Protein AF-A0A5D4KAA2-F1 (afdb_monomer_lite)

Radius of gyration: 16.51 Å; chains: 1; bounding box: 36×28×51 Å

Organism: NCBI:txid218284

Sequence (119 aa):
MGLIKYNIHLFVFFFALSFLFYGQIWALPVFLKPILFILMIIGFVFSAVAGGLYIKEISTKEAKTSKSIWIIAFMLITMSTIFYEPIETALMVVILAVSGLYLLSSIFSLLKKEEVSTQ

Structure (mmCIF, N/CA/C/O backbone):
data_AF-A0A5D4KAA2-F1
#
_entry.id   AF-A0A5D4KAA2-F1
#
loop_
_atom_site.group_PDB
_atom_site.id
_atom_site.type_symbol
_atom_site.label_atom_id
_atom_site.label_alt_id
_atom_site.label_comp_id
_atom_site.label_asym_id
_atom_site.label_entity_id
_atom_site.label_seq_id
_atom_site.pdbx_PDB_ins_code
_atom_site.Cartn_x
_atom_site.Cartn_y
_atom_site.Cartn_z
_atom_site.occupancy
_atom_site.B_iso_or_equiv
_atom_site.auth_seq_id
_atom_site.auth_comp_id
_atom_site.auth_asym_id
_atom_site.auth_atom_id
_atom_site.pdbx_PDB_model_num
ATOM 1 N N . MET A 1 1 ? -9.767 -11.896 14.674 1.00 79.12 1 MET A N 1
ATOM 2 C CA . MET A 1 1 ? -9.740 -12.394 13.276 1.00 79.12 1 MET A CA 1
ATOM 3 C C . MET A 1 1 ? -9.793 -11.251 12.255 1.00 79.12 1 MET A C 1
ATOM 5 O O . MET A 1 1 ? -8.959 -11.246 11.357 1.00 79.12 1 MET A O 1
ATOM 9 N N . GLY A 1 2 ? -10.706 -10.274 12.400 1.00 85.69 2 GLY A N 1
ATOM 10 C CA . GLY A 1 2 ? -10.870 -9.152 11.456 1.00 85.69 2 GLY A CA 1
ATOM 11 C C . GLY A 1 2 ? -9.596 -8.338 11.187 1.00 85.69 2 GLY A C 1
ATOM 12 O O . GLY A 1 2 ? -9.271 -8.085 10.032 1.00 85.69 2 GLY A O 1
ATOM 13 N N . LEU A 1 3 ? -8.797 -8.039 12.222 1.00 87.56 3 LEU A N 1
ATOM 14 C CA . LEU A 1 3 ? -7.528 -7.304 12.075 1.00 87.56 3 LEU A CA 1
ATOM 15 C C . LEU A 1 3 ? -6.500 -8.030 11.194 1.00 87.56 3 LEU A C 1
ATOM 17 O O . LEU A 1 3 ? -5.810 -7.392 10.400 1.00 87.56 3 LEU A O 1
ATOM 21 N N . ILE A 1 4 ? -6.406 -9.357 11.314 1.00 90.00 4 ILE A N 1
ATOM 22 C CA . ILE A 1 4 ? -5.495 -10.175 10.500 1.00 90.00 4 ILE A CA 1
ATOM 23 C C . ILE A 1 4 ? -5.954 -10.143 9.042 1.00 90.00 4 ILE A C 1
ATOM 25 O O . ILE A 1 4 ? -5.154 -9.851 8.161 1.00 90.00 4 ILE A O 1
ATOM 29 N N . LYS A 1 5 ? -7.252 -10.368 8.791 1.00 89.25 5 LYS A N 1
ATOM 30 C CA . LYS A 1 5 ? -7.826 -10.298 7.438 1.00 89.25 5 LYS A CA 1
ATOM 31 C C . LYS A 1 5 ? -7.591 -8.923 6.810 1.00 89.25 5 LYS A C 1
ATOM 33 O O . LYS A 1 5 ? -7.115 -8.838 5.684 1.00 89.25 5 LYS A O 1
ATOM 38 N N . TYR A 1 6 ? -7.833 -7.851 7.562 1.00 91.50 6 TYR A N 1
ATOM 39 C CA . TYR A 1 6 ? -7.573 -6.486 7.114 1.00 91.50 6 TYR A CA 1
ATOM 40 C C . TYR A 1 6 ? -6.096 -6.255 6.759 1.00 91.50 6 TYR A C 1
ATOM 42 O O . TYR A 1 6 ? -5.802 -5.693 5.708 1.00 91.50 6 TYR A O 1
ATOM 50 N N . ASN A 1 7 ? -5.158 -6.743 7.578 1.00 91.81 7 ASN A N 1
ATOM 51 C CA . ASN A 1 7 ? -3.727 -6.624 7.291 1.00 91.81 7 ASN A CA 1
ATOM 52 C C . ASN A 1 7 ? -3.275 -7.461 6.087 1.00 91.81 7 ASN A C 1
ATOM 54 O O . ASN A 1 7 ? -2.426 -6.998 5.334 1.00 91.81 7 ASN A O 1
ATOM 58 N N . ILE A 1 8 ? -3.864 -8.637 5.850 1.00 92.56 8 ILE A N 1
ATOM 59 C CA . ILE A 1 8 ? -3.625 -9.413 4.621 1.00 92.56 8 ILE A CA 1
ATOM 60 C C . ILE A 1 8 ? -4.057 -8.601 3.395 1.00 92.56 8 ILE A C 1
ATOM 62 O O . ILE A 1 8 ? -3.337 -8.542 2.401 1.00 92.56 8 ILE A O 1
ATOM 66 N N . HIS A 1 9 ? -5.199 -7.919 3.473 1.00 91.50 9 HIS A N 1
ATOM 67 C CA . HIS A 1 9 ? -5.651 -7.045 2.395 1.00 91.50 9 HIS A CA 1
ATOM 68 C C . HIS A 1 9 ? -4.727 -5.841 2.190 1.00 91.50 9 HIS A C 1
ATOM 70 O O . HIS A 1 9 ? -4.349 -5.549 1.055 1.00 91.50 9 HIS A O 1
ATOM 76 N N . LEU A 1 10 ? -4.298 -5.175 3.262 1.00 90.75 10 LEU A N 1
ATOM 77 C CA . LEU A 1 10 ? -3.311 -4.100 3.156 1.00 90.75 10 LEU A CA 1
ATOM 78 C C . LEU A 1 10 ? -1.998 -4.599 2.540 1.00 90.75 10 LEU A C 1
ATOM 80 O O . LEU A 1 10 ? -1.476 -3.940 1.648 1.00 90.75 10 LEU A O 1
ATOM 84 N N . PHE A 1 11 ? -1.520 -5.785 2.92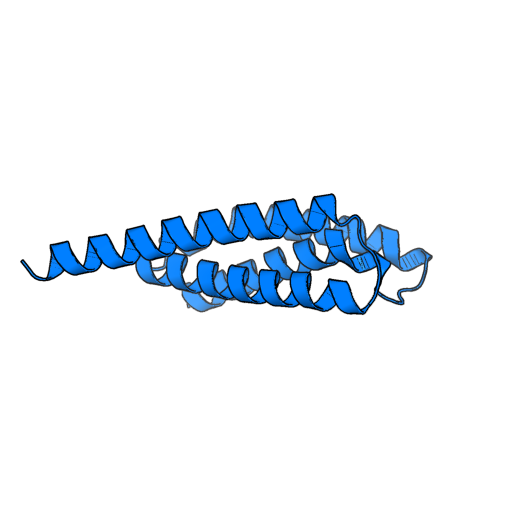2 1.00 91.69 11 PHE A N 1
ATOM 85 C CA . PHE A 1 11 ? -0.349 -6.402 2.303 1.00 91.69 11 PHE A CA 1
ATOM 86 C C . PHE A 1 11 ? -0.535 -6.576 0.792 1.00 91.69 11 PHE A C 1
ATOM 88 O O . PHE A 1 11 ? 0.285 -6.081 0.028 1.00 91.69 11 PHE A O 1
ATOM 95 N N . VAL A 1 12 ? -1.632 -7.201 0.345 1.00 91.00 12 VAL A N 1
ATOM 96 C CA . VAL A 1 12 ? -1.913 -7.389 -1.093 1.00 91.00 12 VAL A CA 1
ATOM 97 C C . VAL A 1 12 ? -2.031 -6.045 -1.816 1.00 91.00 12 VAL A C 1
ATOM 99 O O . VAL A 1 12 ? -1.506 -5.890 -2.916 1.00 91.00 12 VAL A O 1
ATOM 102 N N . PHE A 1 13 ? -2.682 -5.060 -1.193 1.00 90.69 13 PHE A N 1
ATOM 103 C CA . PHE A 1 13 ? -2.864 -3.722 -1.750 1.00 90.69 13 PHE A CA 1
ATOM 104 C C . PHE A 1 13 ? -1.523 -3.015 -1.963 1.00 90.69 13 PHE A C 1
ATOM 106 O O . PHE A 1 13 ? -1.235 -2.566 -3.070 1.00 90.69 13 PHE A O 1
ATOM 113 N N . PHE A 1 14 ? -0.689 -2.937 -0.924 1.00 89.94 14 PHE A N 1
ATOM 114 C CA . PHE A 1 14 ? 0.606 -2.264 -1.003 1.00 89.94 14 PHE A CA 1
ATOM 115 C C . PHE A 1 14 ? 1.614 -3.044 -1.840 1.00 89.94 14 PHE A C 1
ATOM 117 O O . PHE A 1 14 ? 2.392 -2.425 -2.552 1.00 89.94 14 PHE A O 1
ATOM 124 N N . PHE A 1 15 ? 1.565 -4.376 -1.833 1.00 88.88 15 PHE A N 1
ATOM 125 C CA . PHE A 1 15 ? 2.392 -5.204 -2.706 1.00 88.88 15 PHE A CA 1
ATOM 126 C C . PHE A 1 15 ? 2.063 -4.966 -4.184 1.00 88.88 15 PHE A C 1
ATOM 128 O O . PHE A 1 15 ? 2.965 -4.718 -4.982 1.00 88.88 15 PHE A O 1
ATOM 135 N N . ALA A 1 16 ? 0.775 -4.969 -4.543 1.00 88.19 16 ALA A N 1
ATOM 136 C CA . ALA A 1 16 ? 0.339 -4.656 -5.898 1.00 88.19 16 ALA A CA 1
ATOM 137 C C . ALA A 1 16 ? 0.716 -3.225 -6.297 1.00 88.19 16 ALA A C 1
ATOM 139 O O . ALA A 1 16 ? 1.224 -3.009 -7.393 1.00 88.19 16 ALA A O 1
ATOM 140 N N . LEU A 1 17 ? 0.542 -2.258 -5.393 1.00 86.69 17 LEU A N 1
ATOM 141 C CA . LEU A 1 17 ? 0.939 -0.871 -5.624 1.00 86.69 17 LEU A CA 1
ATOM 142 C C . LEU A 1 17 ? 2.451 -0.745 -5.863 1.00 86.69 17 LEU A C 1
ATOM 144 O O . LEU A 1 17 ? 2.872 -0.122 -6.833 1.00 86.69 17 LEU A O 1
ATOM 148 N N . SER A 1 18 ? 3.269 -1.387 -5.026 1.00 84.25 18 SER A N 1
ATOM 149 C CA . SER A 1 18 ? 4.720 -1.457 -5.206 1.00 84.25 18 SER A CA 1
ATOM 150 C C . SER A 1 18 ? 5.097 -2.107 -6.531 1.00 84.25 18 SER A C 1
ATOM 152 O O . SER A 1 18 ? 5.992 -1.612 -7.200 1.00 84.25 18 SER A O 1
ATOM 154 N N . PHE A 1 19 ? 4.416 -3.171 -6.956 1.00 84.44 19 PHE A N 1
ATOM 155 C CA . PHE A 1 19 ? 4.669 -3.771 -8.263 1.00 84.44 19 PHE A CA 1
ATOM 156 C C . PHE A 1 19 ? 4.303 -2.831 -9.418 1.00 84.44 19 PHE A C 1
ATOM 158 O O . PHE A 1 19 ? 5.037 -2.748 -10.397 1.00 84.44 19 PHE A O 1
ATOM 165 N N . LEU A 1 20 ? 3.191 -2.101 -9.326 1.00 81.88 20 LEU A N 1
ATOM 166 C CA . LEU A 1 20 ? 2.779 -1.174 -10.384 1.00 81.88 20 LEU A CA 1
ATOM 167 C C . LEU A 1 20 ? 3.789 -0.036 -10.583 1.00 81.88 20 LEU A C 1
ATOM 169 O O . LEU A 1 20 ? 4.024 0.364 -11.720 1.00 81.88 20 LEU A O 1
ATOM 173 N N . PHE A 1 21 ? 4.414 0.444 -9.505 1.00 78.88 21 PHE A N 1
ATOM 174 C CA . PHE A 1 21 ? 5.429 1.499 -9.579 1.00 78.88 21 PHE A CA 1
ATOM 175 C C . PHE A 1 21 ? 6.850 0.979 -9.825 1.00 78.88 21 PHE A C 1
ATOM 177 O O . PHE A 1 21 ? 7.621 1.619 -10.533 1.00 78.88 21 PHE A O 1
ATOM 184 N N . TYR A 1 22 ? 7.205 -0.174 -9.254 1.00 77.31 22 TYR A N 1
ATOM 185 C CA . TYR A 1 22 ? 8.591 -0.656 -9.164 1.00 77.31 22 TYR A CA 1
ATOM 186 C C . TYR A 1 22 ? 8.822 -2.010 -9.836 1.00 77.31 22 TYR A C 1
ATOM 188 O O . TYR A 1 22 ? 9.955 -2.478 -9.904 1.00 77.31 22 TYR A O 1
ATOM 196 N N . GLY A 1 23 ? 7.781 -2.654 -10.361 1.00 76.19 23 GLY A N 1
ATOM 197 C CA . GLY A 1 23 ? 7.867 -3.984 -10.969 1.00 76.19 23 GLY A CA 1
ATOM 198 C C . GLY A 1 23 ? 8.730 -4.032 -12.230 1.00 76.19 23 GLY A C 1
ATOM 199 O O . GLY A 1 23 ? 9.128 -5.113 -12.652 1.00 76.19 23 GLY A O 1
ATOM 200 N N . GLN A 1 24 ? 9.066 -2.879 -12.818 1.00 72.75 24 GLN A N 1
ATOM 201 C CA . GLN A 1 24 ? 10.028 -2.802 -13.921 1.00 72.75 24 GLN A CA 1
ATOM 202 C C . GLN A 1 24 ? 11.466 -3.099 -13.478 1.00 72.75 24 GLN A C 1
ATOM 204 O O . GLN A 1 24 ? 12.200 -3.723 -14.242 1.00 72.75 24 GLN A O 1
ATOM 209 N N . ILE A 1 25 ? 11.816 -2.736 -12.238 1.00 75.56 25 ILE A N 1
ATOM 210 C CA . ILE A 1 25 ? 13.123 -2.990 -11.605 1.00 75.56 25 ILE A CA 1
ATOM 211 C C . ILE A 1 25 ? 13.278 -4.485 -11.285 1.00 75.56 25 ILE A C 1
ATOM 213 O O . ILE A 1 25 ? 14.377 -5.010 -11.117 1.00 75.56 25 ILE A O 1
ATOM 217 N N . TRP A 1 26 ? 12.164 -5.213 -11.190 1.00 74.00 26 TRP A N 1
ATOM 218 C CA . TRP A 1 26 ? 12.190 -6.627 -10.860 1.00 74.00 26 TRP A CA 1
ATOM 219 C C . TRP A 1 26 ? 12.660 -7.410 -12.086 1.00 74.00 26 TRP A C 1
ATOM 221 O O . TRP A 1 26 ? 12.085 -7.301 -13.172 1.00 74.00 26 TRP A O 1
ATOM 231 N N . ALA A 1 27 ? 13.693 -8.234 -11.901 1.00 78.75 27 ALA A N 1
ATOM 232 C CA . ALA A 1 27 ? 14.294 -9.076 -12.936 1.00 78.75 27 ALA A CA 1
ATOM 233 C C . ALA A 1 27 ? 13.385 -10.263 -13.331 1.00 78.75 27 ALA A C 1
ATOM 235 O O . ALA A 1 27 ? 13.747 -11.430 -13.204 1.00 78.75 27 ALA A O 1
ATOM 236 N N . LEU A 1 28 ? 12.166 -9.963 -13.782 1.00 79.38 28 LEU A N 1
ATOM 237 C CA . LEU A 1 28 ? 11.157 -10.934 -14.190 1.00 79.38 28 LEU A CA 1
ATOM 238 C C . LEU A 1 28 ? 11.267 -11.260 -15.687 1.00 79.38 28 LEU A C 1
ATOM 240 O O . LEU A 1 28 ? 11.501 -10.351 -16.495 1.00 79.38 28 LEU A O 1
ATOM 244 N N . PRO A 1 29 ? 11.013 -12.521 -16.089 1.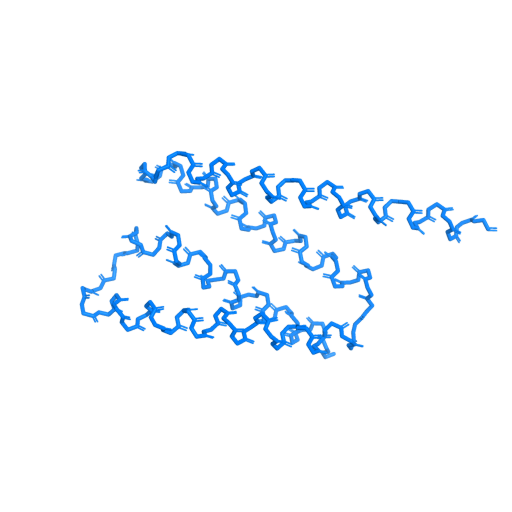00 85.69 29 PRO A N 1
ATOM 245 C CA . PRO A 1 29 ? 10.919 -12.894 -17.496 1.00 85.69 29 PRO A CA 1
ATOM 246 C C . PRO A 1 29 ? 9.892 -12.038 -18.251 1.00 85.69 29 PRO A C 1
ATOM 248 O O . PRO A 1 29 ? 8.797 -11.784 -17.748 1.00 85.69 29 PRO A O 1
ATOM 251 N N . VAL A 1 30 ? 10.217 -11.627 -19.483 1.00 85.12 30 VAL A N 1
ATOM 252 C CA . VAL A 1 30 ? 9.406 -10.680 -20.281 1.00 85.12 30 VAL A CA 1
ATOM 253 C C . VAL A 1 30 ? 7.958 -11.146 -20.453 1.00 85.12 30 VAL A C 1
ATOM 255 O O . VAL A 1 30 ? 7.038 -10.344 -20.317 1.00 85.12 30 VAL A O 1
ATOM 258 N N . PHE A 1 31 ? 7.741 -12.443 -20.680 1.00 87.44 31 PHE A N 1
ATOM 259 C CA . PHE A 1 31 ? 6.400 -13.008 -20.857 1.00 87.44 31 PHE A CA 1
ATOM 260 C C . PHE A 1 31 ? 5.550 -12.981 -19.574 1.00 87.44 31 PHE A C 1
ATOM 262 O O . PHE A 1 31 ? 4.324 -12.995 -19.647 1.00 87.44 31 PHE A O 1
ATOM 269 N N . LEU A 1 32 ? 6.183 -12.931 -18.397 1.00 85.81 32 LEU A N 1
ATOM 270 C CA . LEU A 1 32 ? 5.501 -12.956 -17.104 1.00 85.81 32 LEU A CA 1
ATOM 271 C C . LEU A 1 32 ? 5.047 -11.556 -16.666 1.00 85.81 32 LEU A C 1
ATOM 273 O O . LEU A 1 32 ? 4.063 -11.427 -15.938 1.00 85.81 32 LEU A O 1
ATOM 277 N N . LYS A 1 33 ? 5.719 -10.502 -17.149 1.00 81.25 33 LYS A N 1
ATOM 278 C CA . LYS A 1 33 ? 5.398 -9.096 -16.851 1.00 81.25 33 LYS A CA 1
ATOM 279 C C . LYS A 1 33 ? 3.928 -8.723 -17.121 1.00 81.25 33 LYS A C 1
ATOM 281 O O . LYS A 1 33 ? 3.296 -8.221 -16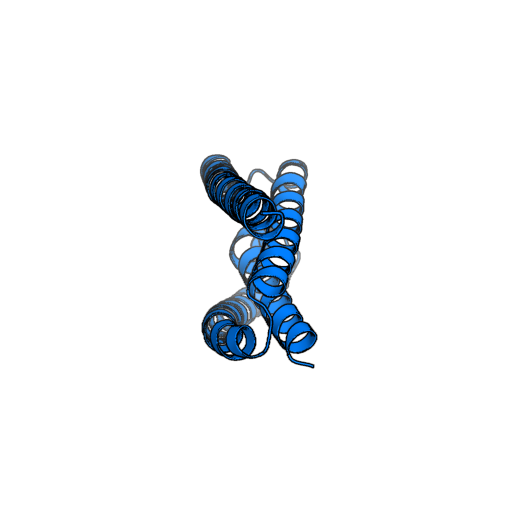.193 1.00 81.25 33 LYS A O 1
ATOM 286 N N . PRO A 1 34 ? 3.337 -8.980 -18.309 1.00 84.38 34 PRO A N 1
ATOM 287 C CA . PRO A 1 34 ? 1.939 -8.619 -18.569 1.00 84.38 34 PRO A CA 1
ATOM 288 C C . PRO A 1 34 ? 0.947 -9.426 -17.721 1.00 84.38 34 PRO A C 1
ATOM 290 O O . PRO A 1 34 ? -0.050 -8.878 -17.257 1.00 84.38 34 PRO A O 1
ATOM 293 N N . ILE A 1 35 ? 1.236 -10.706 -17.465 1.00 87.06 35 ILE A N 1
ATOM 294 C CA . ILE A 1 35 ? 0.388 -11.568 -16.629 1.00 87.06 35 ILE A CA 1
ATOM 295 C C . ILE A 1 35 ? 0.367 -11.040 -15.191 1.00 87.06 35 ILE A C 1
ATOM 297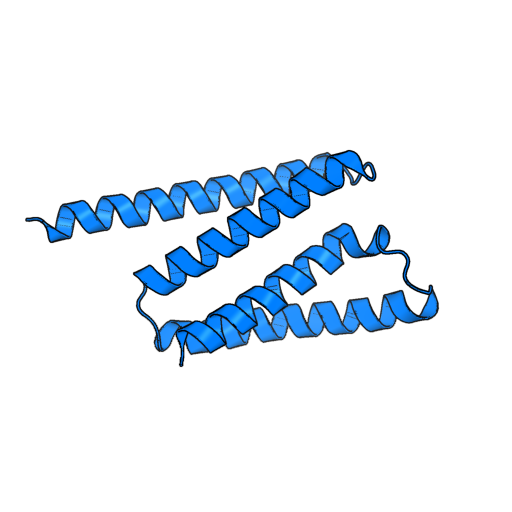 O O . ILE A 1 35 ? -0.703 -10.838 -14.618 1.00 87.06 35 ILE A O 1
ATOM 301 N N . LEU A 1 36 ? 1.542 -10.757 -14.621 1.00 85.31 36 LEU A N 1
ATOM 302 C CA . LEU A 1 36 ? 1.654 -10.199 -13.275 1.00 85.31 36 LEU A CA 1
ATOM 303 C C . LEU A 1 36 ? 1.021 -8.814 -13.180 1.00 85.31 36 LEU A C 1
ATOM 305 O O . LEU A 1 36 ? 0.329 -8.545 -12.207 1.00 85.31 36 LEU A O 1
ATOM 309 N N . PHE A 1 37 ? 1.180 -7.964 -14.192 1.00 84.56 37 PHE A N 1
ATOM 310 C CA . PHE A 1 37 ? 0.542 -6.650 -14.223 1.00 84.56 37 PHE A CA 1
ATOM 311 C C . PHE A 1 37 ? -0.985 -6.743 -14.093 1.00 84.56 37 PHE A C 1
ATOM 313 O O . PHE A 1 37 ? -1.572 -6.081 -13.238 1.00 84.56 37 PHE A O 1
ATOM 320 N N . ILE A 1 38 ? -1.623 -7.625 -14.870 1.00 88.50 38 ILE A N 1
ATOM 321 C CA . ILE A 1 38 ? -3.074 -7.856 -14.794 1.00 88.50 38 ILE A CA 1
ATOM 322 C C . ILE A 1 38 ? -3.467 -8.378 -13.407 1.00 88.50 38 ILE A C 1
ATOM 324 O O . ILE A 1 38 ? -4.400 -7.858 -12.793 1.00 88.50 38 ILE A O 1
ATOM 328 N N . LEU A 1 39 ? -2.735 -9.367 -12.882 1.00 87.62 39 LEU A N 1
ATOM 329 C CA . LEU A 1 39 ? -2.995 -9.923 -11.552 1.00 87.62 39 LEU A CA 1
ATOM 330 C C . LEU A 1 39 ? -2.864 -8.869 -10.446 1.00 87.62 39 LEU A C 1
ATOM 332 O O . LEU A 1 39 ? -3.672 -8.866 -9.519 1.00 87.62 39 LEU A O 1
ATOM 336 N N . MET A 1 40 ? -1.899 -7.953 -10.550 1.00 89.75 40 MET A N 1
ATOM 337 C CA . MET A 1 40 ? -1.712 -6.877 -9.578 1.00 89.75 40 MET A CA 1
ATOM 338 C C . MET A 1 40 ? -2.820 -5.831 -9.657 1.00 89.75 40 MET A C 1
ATOM 340 O O . MET A 1 40 ? -3.303 -5.410 -8.612 1.00 89.75 40 MET A O 1
ATOM 344 N N . ILE A 1 41 ? -3.297 -5.459 -10.849 1.00 88.12 41 ILE A N 1
ATOM 345 C CA . ILE A 1 41 ? -4.464 -4.568 -10.975 1.00 88.12 41 ILE A CA 1
ATOM 346 C C . ILE A 1 41 ? -5.695 -5.208 -10.330 1.00 88.12 41 ILE A C 1
ATOM 348 O O . ILE A 1 41 ? -6.376 -4.570 -9.525 1.00 88.12 41 ILE A O 1
ATOM 352 N N . ILE A 1 42 ? -5.968 -6.476 -10.645 1.00 87.50 42 ILE A N 1
ATOM 353 C CA . ILE A 1 42 ? -7.113 -7.201 -10.081 1.00 87.50 42 ILE A CA 1
ATOM 354 C C . ILE A 1 42 ? -6.976 -7.299 -8.559 1.00 87.50 42 ILE A C 1
ATOM 356 O O . ILE A 1 42 ? -7.921 -6.984 -7.835 1.00 87.50 42 ILE A O 1
ATOM 360 N N . GLY A 1 43 ? -5.796 -7.681 -8.066 1.00 86.69 43 GLY A N 1
ATOM 361 C CA . GLY A 1 43 ? -5.497 -7.768 -6.639 1.00 86.69 43 GLY A CA 1
ATOM 362 C C . GLY A 1 43 ? -5.644 -6.425 -5.926 1.00 86.69 43 GLY A C 1
ATOM 363 O O . GLY A 1 43 ? -6.230 -6.368 -4.848 1.00 86.69 43 GLY A O 1
ATOM 364 N N . PHE A 1 44 ? -5.190 -5.336 -6.547 1.00 86.75 44 PHE A N 1
ATOM 365 C CA . PHE A 1 44 ? -5.316 -3.979 -6.027 1.00 86.75 44 PHE A CA 1
ATOM 366 C C . PHE A 1 44 ? -6.783 -3.566 -5.877 1.00 86.75 44 PHE A C 1
ATOM 368 O O . PHE A 1 44 ? -7.204 -3.175 -4.787 1.00 86.75 44 PHE A O 1
ATOM 375 N N . VAL A 1 45 ? -7.580 -3.713 -6.941 1.00 87.62 45 VAL A N 1
ATOM 376 C CA . VAL A 1 45 ? -9.008 -3.357 -6.938 1.00 87.62 45 VAL A CA 1
ATOM 377 C C . VAL A 1 45 ? -9.776 -4.221 -5.941 1.00 87.62 45 VAL A C 1
ATOM 379 O O . VAL A 1 45 ? -10.505 -3.694 -5.099 1.00 87.62 45 VAL A O 1
ATOM 382 N N . PHE A 1 46 ? -9.580 -5.541 -5.985 1.00 88.94 46 PHE A N 1
ATOM 383 C CA . PHE A 1 46 ? -10.245 -6.463 -5.070 1.00 88.94 46 PHE A CA 1
ATOM 384 C C . PHE A 1 46 ? -9.893 -6.152 -3.617 1.00 88.94 46 PHE A C 1
ATOM 386 O O . PHE A 1 46 ? -10.777 -6.097 -2.766 1.00 88.94 46 PHE A O 1
ATOM 393 N N . SER A 1 47 ? -8.616 -5.898 -3.325 1.00 86.88 47 SER A N 1
ATOM 394 C CA . SER A 1 47 ? -8.180 -5.623 -1.963 1.00 86.88 47 SER A CA 1
ATOM 395 C C . SER A 1 47 ? -8.669 -4.273 -1.440 1.00 86.88 47 SER A C 1
ATOM 397 O O . SER A 1 47 ? -9.046 -4.173 -0.273 1.00 86.88 47 SER A O 1
ATOM 399 N N . ALA A 1 48 ? -8.750 -3.253 -2.299 1.00 82.88 48 ALA A N 1
ATOM 400 C CA . ALA A 1 48 ? -9.326 -1.960 -1.939 1.00 82.88 48 ALA A CA 1
ATOM 401 C C . ALA A 1 48 ? -10.804 -2.088 -1.526 1.00 82.88 48 ALA A C 1
ATOM 403 O O . ALA A 1 48 ? -11.222 -1.519 -0.516 1.00 82.88 48 ALA A O 1
ATOM 404 N N . VAL A 1 49 ? -11.582 -2.878 -2.274 1.00 86.56 49 VAL A N 1
ATOM 405 C CA . VAL A 1 49 ? -13.007 -3.112 -1.996 1.00 86.56 49 VAL A CA 1
ATOM 406 C C . VAL A 1 49 ? -13.190 -4.010 -0.770 1.00 86.56 49 VAL A C 1
ATOM 408 O O . VAL A 1 49 ? -13.921 -3.660 0.158 1.00 86.56 49 VAL A O 1
ATOM 411 N N . ALA A 1 50 ? -12.498 -5.149 -0.727 1.00 83.50 50 ALA A N 1
ATOM 412 C CA . ALA A 1 50 ? -12.614 -6.123 0.353 1.00 83.50 50 ALA A CA 1
ATOM 413 C C . ALA A 1 50 ? -12.089 -5.574 1.689 1.00 83.50 50 ALA A C 1
ATOM 415 O O . ALA A 1 50 ? -12.701 -5.803 2.731 1.00 83.50 50 ALA A O 1
ATOM 416 N N . GLY A 1 51 ? -11.016 -4.777 1.673 1.00 78.81 51 GLY A N 1
ATOM 417 C CA . GLY A 1 51 ? -10.489 -4.102 2.860 1.00 78.81 51 GLY A CA 1
ATOM 418 C C . GLY A 1 51 ? -11.536 -3.232 3.564 1.00 78.81 51 GLY A C 1
ATOM 419 O O . GLY A 1 51 ? -11.579 -3.199 4.794 1.00 78.81 51 GLY A O 1
ATOM 420 N N . GLY A 1 52 ? -12.442 -2.604 2.805 1.00 81.06 52 GLY A N 1
ATOM 421 C CA . GLY A 1 52 ? -13.555 -1.819 3.347 1.00 81.06 52 GLY A CA 1
ATOM 422 C C . GLY A 1 52 ? -14.591 -2.644 4.119 1.00 81.06 52 GLY A C 1
ATOM 423 O O . GLY A 1 52 ? -15.220 -2.126 5.042 1.00 81.06 52 GLY A O 1
ATOM 424 N N . LEU A 1 53 ? -14.744 -3.931 3.794 1.00 85.19 53 LEU A N 1
ATOM 425 C CA . LEU A 1 53 ? -15.638 -4.836 4.520 1.00 85.19 53 LEU A CA 1
ATOM 426 C C . LEU A 1 53 ? -15.063 -5.181 5.898 1.00 85.19 53 LEU A C 1
ATOM 428 O O . LEU A 1 53 ? -15.778 -5.099 6.894 1.00 85.19 53 LEU A O 1
ATOM 432 N N . TYR A 1 54 ? -13.760 -5.469 5.973 1.00 84.94 54 TYR A N 1
ATOM 433 C CA . TYR A 1 54 ? -13.097 -5.835 7.230 1.00 84.94 54 TYR A CA 1
ATOM 434 C C . TYR A 1 54 ? -12.867 -4.654 8.172 1.00 84.94 54 TYR A C 1
ATOM 436 O O . TYR A 1 54 ? -12.779 -4.860 9.379 1.00 84.94 54 TYR A O 1
ATOM 444 N N . ILE A 1 55 ? -12.837 -3.416 7.660 1.00 84.56 55 ILE A N 1
ATOM 445 C CA . ILE A 1 55 ? -12.799 -2.205 8.499 1.00 84.56 55 ILE A CA 1
ATOM 446 C C . ILE A 1 55 ? -13.974 -2.164 9.486 1.00 84.56 55 ILE A C 1
ATOM 448 O O . ILE A 1 55 ? -13.812 -1.652 10.588 1.00 84.56 55 ILE A O 1
ATOM 452 N N . LYS A 1 56 ? -15.139 -2.721 9.126 1.00 84.75 56 LYS A N 1
ATOM 453 C CA . LYS A 1 56 ? -16.317 -2.762 10.008 1.00 84.75 56 LYS A CA 1
ATOM 454 C C . LYS A 1 56 ? -16.163 -3.735 11.181 1.00 84.75 56 LYS A C 1
ATOM 456 O O . LYS A 1 56 ? -16.880 -3.603 12.165 1.00 84.75 56 LYS A O 1
ATOM 461 N N . GLU A 1 57 ? -15.246 -4.698 11.081 1.00 86.44 57 GLU A N 1
ATOM 462 C CA . GLU A 1 57 ? -14.979 -5.707 12.116 1.00 86.44 57 GLU A CA 1
ATOM 463 C C . GLU A 1 57 ? -13.912 -5.266 13.134 1.00 86.44 57 GLU A C 1
ATOM 465 O O . GLU A 1 57 ? -13.615 -6.011 14.067 1.00 86.44 57 GLU A O 1
ATOM 470 N N . ILE A 1 58 ? -13.292 -4.096 12.947 1.00 89.94 58 ILE A N 1
ATOM 471 C CA . ILE A 1 58 ? -12.192 -3.597 13.786 1.00 89.94 58 ILE A CA 1
ATOM 472 C C . ILE A 1 58 ? -12.456 -2.171 14.256 1.00 89.94 58 ILE A C 1
ATOM 474 O O . ILE A 1 58 ? -13.238 -1.427 13.661 1.00 89.94 58 ILE A O 1
ATOM 478 N N . SER A 1 59 ? -11.787 -1.755 15.331 1.00 88.69 59 SER A N 1
ATOM 479 C CA . SER A 1 59 ? -11.932 -0.382 15.801 1.00 88.69 59 SER A CA 1
ATOM 480 C C . SER A 1 59 ? -11.342 0.609 14.791 1.00 88.69 59 SER A C 1
ATOM 482 O O . SER A 1 59 ? -10.337 0.356 14.120 1.00 88.69 59 SER A O 1
ATOM 484 N N . THR A 1 60 ? -11.929 1.807 14.721 1.00 85.81 60 THR A N 1
ATOM 485 C CA . THR A 1 60 ? -11.402 2.891 13.871 1.00 85.81 60 THR A CA 1
ATOM 486 C C . THR A 1 60 ? -9.962 3.273 14.222 1.00 85.81 60 THR A C 1
ATOM 488 O O . THR A 1 60 ? -9.229 3.716 13.338 1.00 85.81 60 THR A O 1
ATOM 491 N N . LYS A 1 61 ? -9.539 3.088 15.484 1.00 85.75 61 LYS A N 1
ATOM 492 C CA . LYS A 1 61 ? -8.152 3.306 15.923 1.00 85.75 61 LYS A CA 1
ATOM 493 C C . LYS A 1 61 ? -7.222 2.257 15.306 1.00 85.75 61 LYS A C 1
ATOM 495 O O . LYS A 1 61 ? -6.278 2.632 14.622 1.00 85.75 61 LYS A O 1
ATOM 500 N N . GLU A 1 62 ? -7.528 0.968 15.451 1.00 88.31 62 GLU A N 1
ATOM 501 C CA . GLU A 1 62 ? -6.713 -0.129 14.899 1.00 88.31 62 GLU A CA 1
ATOM 502 C C . GLU A 1 62 ? -6.607 -0.081 13.371 1.00 88.31 62 GLU A C 1
ATOM 504 O O . GLU A 1 62 ? -5.524 -0.288 12.817 1.00 88.31 62 GLU A O 1
ATOM 509 N N . ALA A 1 63 ? -7.712 0.232 12.685 1.00 88.56 63 ALA A N 1
ATOM 510 C CA . ALA A 1 63 ? -7.740 0.357 11.230 1.00 88.56 63 ALA A CA 1
ATOM 511 C C . ALA A 1 63 ? -6.812 1.476 10.734 1.00 88.56 63 ALA A C 1
ATOM 513 O O . ALA A 1 63 ? -6.040 1.275 9.790 1.00 88.56 63 ALA A O 1
ATOM 514 N N . LYS A 1 64 ? -6.874 2.648 11.386 1.00 86.75 64 LYS A N 1
ATOM 515 C CA . LYS A 1 64 ? -6.010 3.798 11.089 1.00 86.75 64 LYS A CA 1
ATOM 516 C C . LYS A 1 64 ? -4.551 3.483 11.386 1.00 86.75 64 LYS A C 1
ATOM 518 O O . LYS A 1 64 ? -3.717 3.702 10.516 1.00 86.75 64 LYS A O 1
ATOM 523 N N . THR A 1 65 ? -4.251 2.926 12.559 1.00 88.56 65 THR A N 1
ATOM 524 C CA . THR A 1 65 ? -2.882 2.561 12.943 1.00 88.56 65 THR A CA 1
ATOM 525 C C . THR A 1 65 ? -2.279 1.562 11.961 1.00 88.56 65 THR A C 1
ATOM 527 O O . THR A 1 65 ? -1.196 1.809 11.440 1.00 88.56 65 THR A O 1
ATOM 530 N N . SER A 1 66 ? -3.002 0.486 11.628 1.00 91.44 66 SER A N 1
ATOM 531 C CA . SER A 1 66 ? -2.525 -0.517 10.663 1.00 91.44 66 SER A CA 1
ATOM 532 C C . SER A 1 66 ? -2.257 0.117 9.299 1.00 91.44 66 SER A C 1
ATOM 534 O O . SER A 1 66 ? -1.186 -0.066 8.728 1.00 91.44 66 SER A O 1
ATOM 536 N N . LYS A 1 67 ? -3.191 0.932 8.791 1.00 90.31 67 LYS A N 1
ATOM 537 C CA . LYS A 1 67 ? -3.016 1.615 7.504 1.00 90.31 67 LYS A CA 1
ATOM 538 C C . LYS A 1 67 ? -1.811 2.560 7.511 1.00 90.31 67 LYS A C 1
ATOM 540 O O . LYS A 1 67 ? -1.059 2.567 6.545 1.00 90.31 67 LYS A O 1
ATOM 545 N N . SER A 1 68 ? -1.596 3.314 8.587 1.00 90.62 68 SER A N 1
ATOM 546 C CA . SER A 1 68 ? -0.433 4.198 8.722 1.00 90.62 68 SER A CA 1
ATOM 547 C C . SER A 1 68 ? 0.887 3.427 8.744 1.00 90.62 68 SER A C 1
ATOM 549 O O . SER A 1 68 ? 1.825 3.844 8.074 1.00 90.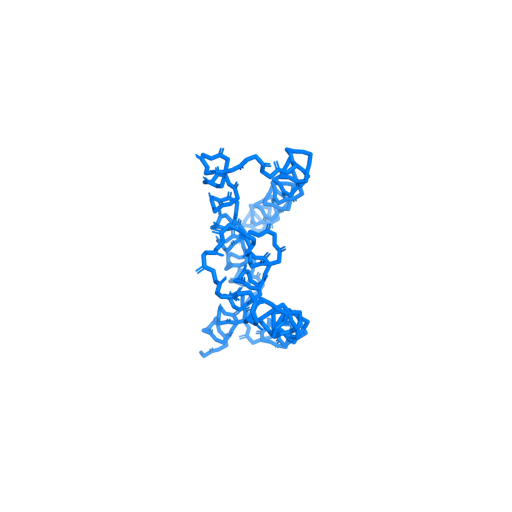62 68 SER A O 1
ATOM 551 N N . ILE A 1 69 ? 0.953 2.280 9.433 1.00 92.75 69 ILE A N 1
ATOM 552 C CA . ILE A 1 69 ? 2.142 1.407 9.431 1.00 92.75 69 ILE A CA 1
ATOM 553 C C . ILE A 1 69 ? 2.481 0.959 8.005 1.00 92.75 69 ILE A C 1
ATOM 555 O O . ILE A 1 69 ? 3.629 1.066 7.580 1.00 92.75 69 ILE A O 1
ATOM 559 N N . TRP A 1 70 ? 1.483 0.512 7.240 1.00 93.44 70 TRP A N 1
ATOM 560 C CA . TRP A 1 70 ? 1.702 0.087 5.859 1.00 93.44 70 TRP A CA 1
ATOM 561 C C . TRP A 1 70 ? 2.093 1.238 4.924 1.00 93.44 70 TRP A C 1
ATOM 563 O O . TRP A 1 70 ? 2.938 1.046 4.054 1.00 93.44 70 TRP A O 1
ATOM 573 N N . ILE A 1 71 ? 1.548 2.443 5.126 1.00 90.81 71 ILE A N 1
ATOM 574 C CA . ILE A 1 71 ? 1.977 3.639 4.383 1.00 90.81 71 ILE A CA 1
ATOM 575 C C . ILE A 1 71 ? 3.437 3.971 4.692 1.00 90.81 71 ILE A C 1
ATOM 577 O O . ILE A 1 71 ? 4.196 4.242 3.768 1.00 90.81 71 ILE A O 1
ATOM 581 N N . ILE A 1 72 ? 3.852 3.904 5.961 1.00 91.81 72 ILE A N 1
ATOM 582 C CA . ILE A 1 72 ? 5.253 4.109 6.351 1.00 91.81 72 ILE A CA 1
ATOM 583 C C . ILE A 1 72 ? 6.149 3.068 5.669 1.00 91.81 72 ILE A C 1
ATOM 585 O O . ILE A 1 72 ? 7.148 3.436 5.058 1.00 91.81 72 ILE A O 1
ATOM 589 N N . ALA A 1 73 ? 5.775 1.785 5.704 1.00 91.38 73 ALA A N 1
ATOM 590 C CA . ALA A 1 73 ? 6.523 0.729 5.022 1.00 91.38 73 ALA A CA 1
ATOM 591 C C . ALA A 1 73 ? 6.636 0.988 3.509 1.00 91.38 73 ALA A C 1
ATOM 593 O O . ALA A 1 73 ? 7.717 0.876 2.936 1.00 91.38 73 ALA A O 1
ATOM 594 N N . PHE A 1 74 ? 5.545 1.407 2.866 1.00 90.12 74 PHE A N 1
ATOM 595 C CA . PHE A 1 74 ? 5.536 1.754 1.448 1.00 90.12 74 PHE A CA 1
ATOM 596 C C . PHE A 1 74 ? 6.406 2.976 1.123 1.00 90.12 74 PHE A C 1
ATOM 598 O O . PHE A 1 74 ? 7.129 2.965 0.125 1.00 90.12 74 PHE A O 1
ATOM 605 N N . MET A 1 75 ? 6.392 4.010 1.968 1.00 89.88 75 MET A N 1
ATOM 606 C CA . MET A 1 75 ? 7.283 5.164 1.831 1.00 89.88 75 MET A CA 1
ATOM 607 C C . MET A 1 75 ? 8.750 4.751 1.956 1.00 89.88 75 MET A C 1
ATOM 609 O O . MET A 1 75 ? 9.560 5.188 1.147 1.00 89.88 75 MET A O 1
ATOM 613 N N . LEU A 1 76 ? 9.096 3.871 2.901 1.00 88.94 76 LEU A N 1
ATOM 614 C CA . LEU A 1 76 ? 10.461 3.354 3.041 1.00 88.94 76 LEU A CA 1
ATOM 615 C C . LEU A 1 76 ? 10.907 2.576 1.798 1.00 88.94 76 LEU A C 1
ATOM 617 O O . LEU A 1 76 ? 12.015 2.791 1.312 1.00 88.94 76 LEU A O 1
ATOM 621 N N . ILE A 1 77 ? 10.033 1.735 1.235 1.00 86.12 77 ILE A N 1
ATOM 622 C CA . ILE A 1 77 ? 10.301 1.035 -0.031 1.00 86.12 77 ILE A CA 1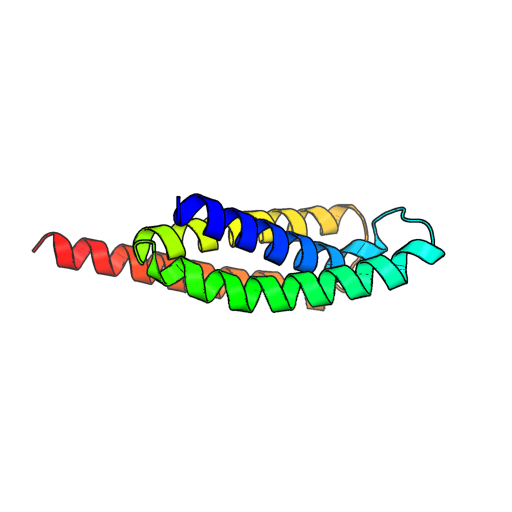
ATOM 623 C C . ILE A 1 77 ? 10.517 2.052 -1.161 1.00 86.12 77 ILE A C 1
ATOM 625 O O . ILE A 1 77 ? 11.511 1.969 -1.875 1.00 86.12 77 ILE A O 1
ATOM 629 N N . THR A 1 78 ? 9.647 3.056 -1.269 1.00 85.75 78 THR A N 1
ATOM 630 C CA . THR A 1 78 ? 9.740 4.136 -2.270 1.00 85.75 78 THR A CA 1
ATOM 631 C C . THR A 1 78 ? 11.028 4.952 -2.139 1.00 85.75 78 THR A C 1
ATOM 633 O O . THR A 1 78 ? 11.632 5.346 -3.129 1.00 85.75 78 THR A O 1
ATOM 636 N N . MET A 1 79 ? 11.491 5.208 -0.915 1.00 83.75 79 MET A N 1
ATOM 637 C CA . MET A 1 79 ? 12.772 5.879 -0.695 1.00 83.75 79 MET A CA 1
ATOM 638 C C . MET A 1 79 ? 13.950 4.963 -1.031 1.00 83.75 79 MET A C 1
ATOM 640 O O . MET A 1 79 ? 14.955 5.435 -1.551 1.00 83.75 79 MET A O 1
ATOM 644 N N . SER A 1 80 ? 13.833 3.655 -0.779 1.00 80.06 80 SER A N 1
ATOM 645 C CA . SER A 1 80 ? 14.893 2.700 -1.104 1.00 80.06 80 SER A CA 1
ATOM 646 C C . SER A 1 80 ? 15.137 2.590 -2.611 1.00 80.06 80 SER A C 1
ATOM 648 O O . SER A 1 80 ? 16.283 2.436 -3.022 1.00 80.06 80 SER A O 1
ATOM 650 N N . THR A 1 81 ? 14.104 2.750 -3.448 1.00 75.62 81 THR A N 1
ATOM 651 C CA . THR A 1 81 ? 14.244 2.667 -4.911 1.00 75.62 81 THR A CA 1
ATOM 652 C C . THR A 1 81 ? 15.073 3.802 -5.512 1.00 75.62 81 THR A C 1
ATOM 654 O O . THR A 1 81 ? 15.655 3.604 -6.573 1.00 75.62 81 THR A O 1
ATOM 657 N N . ILE A 1 82 ? 15.228 4.931 -4.804 1.00 71.12 82 ILE A N 1
ATOM 658 C CA . ILE A 1 82 ? 16.108 6.051 -5.197 1.00 71.12 82 ILE A CA 1
ATOM 659 C C . ILE A 1 82 ? 17.560 5.583 -5.390 1.00 71.12 82 ILE A C 1
ATOM 661 O O . ILE A 1 82 ? 18.288 6.145 -6.204 1.00 71.12 82 ILE A O 1
ATOM 665 N N . PHE A 1 83 ? 17.985 4.544 -4.664 1.00 67.31 83 PHE A N 1
ATOM 666 C CA . PHE A 1 83 ? 19.349 4.021 -4.734 1.00 67.31 83 PHE A CA 1
ATOM 667 C C . PHE A 1 83 ? 19.582 3.023 -5.878 1.00 67.31 83 PHE A C 1
ATOM 669 O O . PHE A 1 83 ? 20.738 2.704 -6.147 1.00 67.31 83 PHE A O 1
ATOM 676 N N . TYR A 1 84 ? 18.527 2.516 -6.530 1.00 62.97 84 TYR A N 1
ATOM 677 C CA . TYR A 1 84 ? 18.638 1.405 -7.486 1.00 62.97 84 TYR A CA 1
ATOM 678 C C . TYR A 1 84 ? 18.437 1.830 -8.943 1.00 62.97 84 TYR A C 1
ATOM 680 O O . TYR A 1 84 ? 19.223 1.413 -9.786 1.00 62.97 84 TYR A O 1
ATOM 688 N N . GLU A 1 85 ? 17.451 2.678 -9.251 1.00 61.22 85 GLU A N 1
ATOM 689 C CA . GLU A 1 85 ? 17.243 3.228 -10.599 1.00 61.22 85 GLU A CA 1
ATOM 690 C C . GLU A 1 85 ? 16.543 4.597 -10.527 1.00 61.22 85 GLU A C 1
ATOM 692 O O . GLU A 1 85 ? 15.726 4.825 -9.629 1.00 61.22 85 GLU A O 1
ATOM 697 N N . PRO A 1 86 ? 16.803 5.518 -11.475 1.00 57.78 86 PRO A N 1
ATOM 698 C CA . PRO A 1 86 ? 16.071 6.770 -11.576 1.00 57.78 86 PRO A CA 1
ATOM 699 C C . PRO A 1 86 ? 14.668 6.497 -12.130 1.00 57.78 86 PRO A C 1
ATOM 701 O O . PRO A 1 86 ? 14.385 6.694 -13.308 1.00 57.78 86 PRO A O 1
ATOM 704 N N . ILE A 1 87 ? 13.760 6.051 -11.266 1.00 62.34 87 ILE A N 1
ATOM 705 C CA . ILE A 1 87 ? 12.325 6.250 -11.494 1.00 62.34 87 ILE A CA 1
ATOM 706 C C . ILE A 1 87 ? 12.110 7.752 -11.691 1.00 62.34 87 ILE A C 1
ATOM 708 O O . ILE A 1 87 ? 12.826 8.550 -11.083 1.00 62.34 87 ILE A O 1
ATOM 712 N N . GLU A 1 88 ? 11.128 8.151 -12.506 1.00 69.19 88 GLU A N 1
ATOM 713 C CA . GLU A 1 88 ? 10.760 9.560 -12.663 1.00 69.19 88 GLU A CA 1
ATOM 714 C C . GLU A 1 88 ? 10.642 10.238 -11.291 1.00 69.19 88 GLU A C 1
ATOM 716 O O . GLU A 1 88 ? 9.696 10.014 -10.531 1.00 69.19 88 GLU A O 1
ATOM 721 N N . THR A 1 89 ? 11.629 11.076 -10.966 1.00 70.75 89 THR A N 1
ATOM 722 C CA . THR A 1 89 ? 11.775 11.704 -9.649 1.00 70.75 89 THR A CA 1
ATOM 723 C C . THR A 1 89 ? 10.508 12.468 -9.260 1.00 70.75 89 THR A C 1
ATOM 725 O O . THR A 1 89 ? 10.135 12.503 -8.090 1.00 70.75 89 THR A O 1
ATOM 728 N N . ALA A 1 90 ? 9.795 13.012 -10.251 1.00 74.38 90 ALA A N 1
ATOM 729 C CA . ALA A 1 90 ? 8.510 13.676 -10.075 1.00 74.38 90 ALA A CA 1
ATOM 730 C C . ALA A 1 90 ? 7.430 12.749 -9.487 1.00 74.38 90 ALA A C 1
ATOM 732 O O . ALA A 1 90 ? 6.752 13.134 -8.534 1.00 74.38 90 ALA A O 1
ATOM 733 N N . LEU A 1 91 ? 7.294 11.520 -9.995 1.00 76.94 91 LEU A N 1
ATOM 734 C CA . LEU A 1 91 ? 6.291 10.564 -9.521 1.00 76.94 91 LEU A CA 1
ATOM 735 C C . LEU A 1 91 ? 6.570 10.137 -8.074 1.00 76.94 91 LEU A C 1
ATOM 737 O O . LEU A 1 91 ? 5.656 10.115 -7.249 1.00 76.94 91 LEU A O 1
ATOM 741 N N . MET A 1 92 ? 7.836 9.875 -7.737 1.00 78.00 92 MET A N 1
ATOM 742 C CA . MET A 1 92 ? 8.238 9.548 -6.363 1.00 78.00 92 MET A CA 1
ATOM 743 C C . MET A 1 92 ? 7.966 10.698 -5.389 1.00 78.00 92 MET A C 1
ATOM 745 O O . MET A 1 92 ? 7.415 10.467 -4.313 1.00 78.00 92 MET A O 1
ATOM 749 N N . VAL A 1 93 ? 8.300 11.940 -5.759 1.00 82.12 93 VAL A N 1
ATOM 750 C CA . VAL A 1 93 ? 8.034 13.121 -4.920 1.00 82.12 93 VAL A CA 1
ATOM 751 C C . VAL A 1 93 ? 6.538 13.268 -4.646 1.00 82.12 93 VAL A C 1
ATOM 753 O O . VAL A 1 93 ? 6.152 13.502 -3.502 1.00 82.12 93 VAL A O 1
ATOM 756 N N . VAL A 1 94 ? 5.688 13.066 -5.657 1.00 84.81 94 VAL A N 1
ATOM 757 C CA . VAL A 1 94 ? 4.228 13.103 -5.489 1.00 84.81 94 VAL A CA 1
ATOM 758 C C . VAL A 1 94 ? 3.754 11.998 -4.543 1.00 84.81 94 VAL A C 1
ATOM 760 O O . VAL A 1 94 ? 2.995 12.279 -3.615 1.00 84.81 94 VAL A O 1
ATOM 763 N N . ILE A 1 95 ? 4.229 10.761 -4.719 1.00 85.06 95 ILE A N 1
ATOM 764 C CA . ILE A 1 95 ? 3.876 9.631 -3.845 1.00 85.06 95 ILE A CA 1
ATOM 765 C C . ILE A 1 95 ? 4.255 9.922 -2.388 1.00 85.06 95 ILE A C 1
ATOM 767 O O . ILE A 1 95 ? 3.434 9.727 -1.485 1.00 85.06 95 ILE A O 1
ATOM 771 N N . LEU A 1 96 ? 5.474 10.411 -2.151 1.00 86.62 96 LEU A N 1
ATOM 772 C CA . LEU A 1 96 ? 5.968 10.736 -0.814 1.00 86.62 96 LEU A CA 1
ATOM 773 C C . LEU A 1 96 ? 5.197 11.904 -0.192 1.00 86.62 96 LEU A C 1
ATOM 775 O O . LEU A 1 96 ? 4.820 11.821 0.976 1.00 86.62 96 LEU A O 1
ATOM 779 N N . ALA A 1 97 ? 4.904 12.955 -0.963 1.00 87.75 97 ALA A N 1
ATOM 780 C CA . ALA A 1 97 ? 4.146 14.109 -0.490 1.00 87.75 97 ALA A CA 1
ATOM 781 C C . ALA A 1 97 ? 2.713 13.727 -0.093 1.00 87.75 97 ALA A C 1
ATOM 783 O O . ALA A 1 97 ? 2.269 14.046 1.010 1.00 87.75 97 ALA A O 1
ATOM 784 N N . VAL A 1 98 ? 1.998 12.991 -0.951 1.00 89.12 98 VAL A N 1
ATOM 785 C CA . VAL A 1 98 ? 0.623 12.543 -0.675 1.00 89.12 98 VAL A CA 1
ATOM 786 C C . VAL A 1 98 ? 0.586 11.599 0.529 1.00 89.12 98 VAL A C 1
ATOM 788 O O . VAL A 1 98 ? -0.258 11.755 1.414 1.00 89.12 98 VAL A O 1
ATOM 791 N N . SER A 1 99 ? 1.528 10.654 0.604 1.00 88.69 99 SER A N 1
ATOM 792 C CA . SER A 1 99 ? 1.639 9.723 1.734 1.00 88.69 99 SER A CA 1
ATOM 793 C C . SER A 1 99 ? 1.962 10.454 3.042 1.00 88.69 99 SER A C 1
ATOM 795 O O . SER A 1 99 ? 1.348 10.176 4.073 1.00 88.69 99 SER A O 1
ATOM 797 N N . GLY A 1 100 ? 2.859 11.443 2.997 1.00 87.56 100 GLY A N 1
ATOM 798 C CA . GLY A 1 100 ? 3.212 12.285 4.138 1.00 87.56 100 GLY A CA 1
ATOM 799 C C . GLY A 1 100 ? 2.040 13.128 4.642 1.00 87.56 100 GLY A C 1
ATOM 800 O O . GLY A 1 100 ? 1.753 13.123 5.839 1.00 87.56 100 GLY A O 1
ATOM 801 N N . LEU A 1 101 ? 1.302 13.788 3.741 1.00 90.81 101 LEU A N 1
ATOM 802 C CA . LEU A 1 101 ? 0.089 14.538 4.091 1.00 90.81 101 LEU A CA 1
ATOM 803 C C . LEU A 1 101 ? -0.965 13.636 4.739 1.00 90.81 101 LEU A C 1
ATOM 805 O O . LEU A 1 101 ? -1.577 14.008 5.744 1.00 90.81 101 LEU A O 1
ATOM 809 N N . TYR A 1 102 ? -1.143 12.423 4.207 1.00 90.50 102 TYR A N 1
ATOM 810 C CA . TYR A 1 102 ? -2.042 11.447 4.809 1.00 90.50 102 TYR A CA 1
ATOM 811 C C . TYR A 1 102 ? -1.599 11.079 6.230 1.00 90.50 102 TYR A C 1
ATOM 813 O O . TYR A 1 102 ? -2.421 11.118 7.149 1.00 90.50 102 TYR A O 1
ATOM 821 N N . LEU A 1 103 ? -0.317 10.761 6.440 1.00 90.00 103 LEU A N 1
ATOM 822 C CA . LEU A 1 103 ? 0.208 10.408 7.762 1.00 90.00 103 LEU A CA 1
ATOM 823 C C . LEU A 1 103 ? 0.036 11.548 8.768 1.00 90.00 103 LEU A C 1
ATOM 825 O O . LEU A 1 103 ? -0.464 11.299 9.864 1.00 90.00 103 LEU A O 1
ATOM 829 N N . LEU A 1 104 ? 0.352 12.788 8.383 1.00 89.75 104 LEU A N 1
ATOM 830 C CA . LEU A 1 104 ? 0.136 13.970 9.223 1.00 89.75 104 LEU A CA 1
ATOM 831 C C . LEU A 1 104 ? -1.333 14.098 9.640 1.00 89.75 104 LEU A C 1
ATOM 833 O O . LEU A 1 104 ? -1.629 14.232 10.828 1.00 89.75 104 LEU A O 1
ATOM 837 N N . SER A 1 105 ? -2.262 13.970 8.686 1.00 88.12 105 SER A N 1
ATOM 838 C CA . SER A 1 105 ? -3.700 14.020 8.979 1.00 88.12 105 SER A CA 1
ATOM 839 C C . SER A 1 105 ? -4.145 12.884 9.909 1.00 88.12 105 SER A C 1
ATOM 841 O O . SER A 1 105 ? -4.947 13.090 10.824 1.00 88.12 105 SER A O 1
ATOM 843 N N . SER A 1 106 ? -3.589 11.681 9.724 1.00 86.19 106 SER A N 1
ATOM 844 C CA . SER A 1 106 ? -3.915 10.518 10.541 1.00 86.19 106 SER A CA 1
ATOM 845 C C . SER A 1 106 ? -3.415 10.695 11.969 1.00 86.19 106 SER A C 1
ATOM 847 O O . SER A 1 106 ? -4.188 10.450 12.895 1.00 86.19 106 SER A O 1
ATOM 849 N N . ILE A 1 107 ? -2.169 11.139 12.153 1.00 86.62 107 ILE A N 1
ATOM 850 C CA . ILE A 1 107 ? -1.562 11.397 13.466 1.00 86.62 107 ILE A CA 1
ATOM 851 C C . ILE A 1 107 ? -2.358 12.473 14.201 1.00 86.62 107 ILE A C 1
ATOM 853 O O . ILE A 1 107 ? -2.796 12.240 15.324 1.00 86.62 107 ILE A O 1
ATOM 857 N N . PHE A 1 108 ? -2.650 13.598 13.542 1.00 88.00 108 PHE A N 1
ATOM 858 C CA . PHE A 1 108 ? -3.442 14.676 14.137 1.00 88.00 108 PHE A CA 1
ATOM 859 C C . PHE A 1 108 ? -4.829 14.190 14.583 1.00 88.00 108 PHE A C 1
ATOM 861 O O . PHE A 1 108 ? -5.304 14.519 15.668 1.00 88.00 108 PHE A O 1
ATOM 868 N N . SER A 1 109 ? -5.467 13.332 13.777 1.00 82.00 109 SER A N 1
ATOM 869 C CA . SER A 1 109 ? -6.767 12.749 14.119 1.00 82.00 109 SER A CA 1
ATOM 870 C C . SER A 1 109 ? -6.723 11.762 15.291 1.00 82.00 109 SER A C 1
ATOM 872 O O . SER A 1 109 ? -7.749 11.555 15.935 1.00 82.00 109 SER A O 1
ATOM 874 N N . LEU A 1 110 ? -5.576 11.120 15.536 1.00 79.38 110 LEU A N 1
ATOM 875 C CA . LEU A 1 110 ? -5.384 10.199 16.656 1.00 79.38 110 LEU A CA 1
ATOM 876 C C . LEU A 1 110 ? -5.111 10.982 17.944 1.00 79.38 110 LEU A C 1
ATOM 878 O O . LEU A 1 110 ? -5.789 10.730 18.935 1.00 79.38 110 LEU A O 1
ATOM 882 N N . LEU A 1 111 ? -4.223 11.981 17.888 1.00 81.62 111 LEU A N 1
ATOM 883 C CA . LEU A 1 111 ? -3.886 12.854 19.020 1.00 81.62 111 LEU A CA 1
ATOM 884 C C . LEU A 1 111 ? -5.116 13.602 19.551 1.00 81.62 111 LEU A C 1
ATOM 886 O O . LEU A 1 111 ? -5.442 13.506 20.730 1.00 81.62 111 LEU A O 1
ATOM 890 N N . LYS A 1 112 ? -5.882 14.252 18.662 1.00 79.12 112 LYS A N 1
ATOM 891 C CA . LYS A 1 112 ? -7.096 14.993 19.047 1.00 79.12 112 LYS A CA 1
ATOM 892 C C . LYS A 1 112 ? -8.156 14.106 19.711 1.00 79.12 112 LYS A C 1
ATOM 894 O O . LYS A 1 112 ? -8.972 14.580 20.493 1.00 79.12 112 LYS A O 1
ATOM 899 N N . LYS A 1 113 ? -8.196 12.816 19.369 1.00 64.75 113 LYS A N 1
ATOM 900 C CA . LYS A 1 113 ? -9.192 11.883 19.907 1.00 64.75 113 LYS A CA 1
ATOM 901 C C . LYS A 1 113 ? -8.809 11.363 21.296 1.00 64.75 113 LYS A C 1
ATOM 903 O O . LYS A 1 113 ? -9.704 10.983 22.042 1.00 64.75 113 LYS A O 1
ATOM 908 N N . GLU A 1 114 ? -7.520 11.356 21.639 1.00 61.72 114 GLU A N 1
ATOM 909 C CA . GLU A 1 114 ? -7.052 11.000 22.983 1.00 61.72 114 GLU A CA 1
ATOM 910 C C . GLU A 1 114 ? -7.346 12.121 23.988 1.00 61.72 114 GLU A C 1
ATOM 912 O O . GLU A 1 114 ? -7.911 11.820 25.038 1.00 61.72 114 GLU A O 1
ATOM 917 N N . GLU A 1 115 ? -7.125 13.392 23.623 1.00 58.22 115 GLU A N 1
ATOM 918 C CA . GLU A 1 115 ? -7.430 14.557 24.481 1.00 58.22 115 GLU A CA 1
ATOM 919 C C . GLU A 1 115 ? -8.904 14.624 24.916 1.00 58.22 115 GLU A C 1
ATOM 921 O O . GLU A 1 115 ? -9.200 14.952 26.063 1.00 58.22 115 GLU A O 1
ATOM 926 N N . VAL A 1 116 ? -9.833 14.262 24.023 1.00 58.91 116 VAL A N 1
ATOM 927 C CA . VAL A 1 116 ? -11.284 14.279 24.294 1.00 58.91 116 VAL A CA 1
ATOM 928 C C . VAL A 1 116 ? -11.727 13.107 25.182 1.00 58.91 116 VAL A C 1
ATOM 930 O O . VAL A 1 116 ? -12.774 13.188 25.808 1.00 58.91 116 VAL A O 1
ATOM 933 N N . SER A 1 117 ? -10.958 12.014 25.254 1.00 51.00 117 SER A N 1
ATOM 934 C CA . SER A 1 117 ? -11.301 10.845 26.088 1.00 51.00 117 SER A CA 1
ATOM 935 C C . SER A 1 117 ? -10.819 10.940 27.540 1.00 51.00 117 SER A C 1
ATOM 937 O O . SER A 1 117 ? -11.199 10.113 28.364 1.00 51.00 117 SER A O 1
ATOM 939 N N . THR A 1 118 ? -9.963 11.921 27.838 1.00 52.84 118 THR A N 1
ATOM 940 C CA . THR A 1 118 ? -9.401 12.191 29.174 1.00 52.84 118 THR A CA 1
ATOM 941 C C . THR A 1 118 ? -10.125 13.301 29.945 1.00 52.84 118 THR A C 1
ATOM 943 O O . THR A 1 118 ? -9.697 13.633 31.050 1.00 52.84 118 THR A O 1
ATOM 946 N N . GLN A 1 119 ? -11.197 13.866 29.382 1.00 44.19 119 GLN A N 1
ATOM 947 C CA . GLN A 1 119 ? -12.130 14.783 30.052 1.00 44.19 119 GLN A CA 1
ATOM 948 C C . GLN A 1 119 ? -13.439 14.061 30.367 1.00 44.19 119 GLN A C 1
ATOM 950 O O . GLN A 1 119 ? -14.008 14.354 31.440 1.00 44.19 119 GLN A O 1
#

Secondary structure (DSSP, 8-state):
-HHHHHHHHHHHHHHHHHHHHHTTTS---TTHHHHHHHHHHHHHHHHHHHHHHHGGGS-HHHHHHHHHHHHHHHHHHHHHGGGT----HHHHHHHHHHHHHHHHHHHHHHHHHHHHH--

pLDDT: mean 82.74, std 9.72, range [44.19, 93.44]

Foldseek 3Di:
DLLVVLLVLLVLQLVLVCCVQPVVVPPDDPVCSVVSPVVSVVSNVVSVVVSVVSCVVDDPLSSLVSNLVSLVVSLVSLVVVVVPDPRPVVVSVVSNVVSVVSNVVSVVVVVVVVVVVVD